Protein AF-A0A7X6XZ22-F1 (afdb_monomer_lite)

Sequence (75 aa):
MSTEIICPKCSSPYVYQDQNLYICPECAHEYSIDAEQASSSEKVYKDAHGTQLFDGDDVIVIKDLKVKGASNPIK

Foldseek 3Di:
DDPQDADPPPRHSPWDDDPQWIADPVPRDIDGPVVVVVVPVPVQDADPVRDTDDPPDDDDDPDFDDDDPDPGTDD

pLDDT: mean 74.37, std 13.09, range [42.91, 90.75]

Radius of gyration: 22.21 Å; chains: 1; bounding box: 47×58×30 Å

Structure (mmCIF, N/CA/C/O backbone):
data_AF-A0A7X6XZ22-F1
#
_entry.id   AF-A0A7X6XZ22-F1
#
loop_
_atom_site.group_PDB
_atom_site.id
_atom_site.type_symbol
_atom_site.label_atom_id
_atom_site.label_alt_id
_atom_site.label_comp_id
_atom_site.label_asym_id
_atom_site.label_entity_id
_atom_site.label_seq_id
_atom_site.pdbx_PDB_ins_code
_atom_site.Cartn_x
_atom_site.Cartn_y
_atom_site.Cartn_z
_atom_site.occupancy
_atom_site.B_iso_or_equiv
_atom_site.auth_seq_id
_atom_site.auth_comp_id
_atom_site.auth_asym_id
_atom_site.auth_atom_id
_atom_site.pdbx_PDB_model_num
ATOM 1 N N . MET A 1 1 ? -5.926 28.957 14.613 1.00 42.91 1 MET A N 1
ATOM 2 C CA . MET A 1 1 ? -6.299 27.599 15.055 1.00 42.91 1 MET A CA 1
ATOM 3 C C . MET A 1 1 ? -7.287 27.046 14.039 1.00 42.91 1 MET A C 1
ATOM 5 O O . MET A 1 1 ? -8.476 27.201 14.256 1.00 42.91 1 MET A O 1
ATOM 9 N N . SER A 1 2 ? -6.811 26.490 12.922 1.00 44.62 2 SER A N 1
ATOM 10 C CA . SER A 1 2 ? -7.673 25.828 11.931 1.00 44.62 2 SER A CA 1
ATOM 11 C C . SER A 1 2 ? -6.845 24.767 11.214 1.00 44.62 2 SER A C 1
ATOM 13 O O . SER A 1 2 ? -6.098 25.074 10.293 1.00 44.62 2 SER A O 1
ATOM 15 N N . THR A 1 3 ? -6.887 23.533 11.703 1.00 52.91 3 THR A N 1
ATOM 16 C CA . THR A 1 3 ? -6.412 22.364 10.956 1.00 52.91 3 THR A CA 1
ATOM 17 C C . THR A 1 3 ? -7.485 22.015 9.935 1.00 52.91 3 THR A C 1
ATOM 19 O O . THR A 1 3 ? -8.501 21.422 10.288 1.00 52.91 3 THR A O 1
ATOM 22 N N . GLU A 1 4 ? -7.296 22.457 8.694 1.00 63.00 4 GLU A N 1
ATOM 23 C CA . GLU A 1 4 ? -8.186 22.149 7.574 1.00 63.00 4 GLU A CA 1
ATOM 24 C C . GLU A 1 4 ? -7.917 20.722 7.093 1.00 63.00 4 GLU A C 1
ATOM 26 O O . GLU A 1 4 ? -6.911 20.441 6.443 1.00 63.00 4 GLU A O 1
ATOM 31 N N . ILE A 1 5 ? -8.811 19.805 7.456 1.00 73.56 5 ILE A N 1
ATOM 32 C CA . ILE A 1 5 ? -8.804 18.428 6.969 1.00 73.56 5 ILE A CA 1
ATOM 33 C C . ILE A 1 5 ? -9.794 18.373 5.812 1.00 73.56 5 ILE A C 1
ATOM 35 O O . ILE A 1 5 ? -10.985 18.622 5.982 1.00 73.56 5 ILE A O 1
ATOM 39 N N . ILE A 1 6 ? -9.278 18.084 4.622 1.00 82.81 6 ILE A N 1
ATOM 40 C CA . ILE A 1 6 ? -10.057 18.021 3.387 1.00 82.81 6 ILE A CA 1
ATOM 41 C C . ILE A 1 6 ? -10.468 16.568 3.152 1.00 82.81 6 ILE A C 1
ATOM 43 O O . ILE A 1 6 ? -9.652 15.655 3.290 1.00 82.81 6 ILE A O 1
ATOM 47 N N . CYS A 1 7 ? -11.727 16.337 2.777 1.00 85.38 7 CYS A N 1
ATOM 48 C CA . CYS A 1 7 ? -12.191 14.989 2.464 1.00 85.38 7 CYS A CA 1
ATOM 49 C C . CYS A 1 7 ? -11.497 14.453 1.194 1.00 85.38 7 CYS A C 1
ATOM 51 O O . CYS A 1 7 ? -11.601 15.095 0.147 1.00 85.38 7 CYS A O 1
ATOM 53 N N . PRO A 1 8 ? -10.880 13.256 1.206 1.00 81.69 8 PRO A N 1
ATOM 54 C CA . PRO A 1 8 ? -10.193 12.707 0.032 1.00 81.69 8 PRO A CA 1
ATOM 55 C C . PRO A 1 8 ? -11.140 12.310 -1.114 1.00 81.69 8 PRO A C 1
ATOM 57 O O . PRO A 1 8 ? -10.707 12.186 -2.254 1.00 81.69 8 PRO A O 1
ATOM 60 N N . LYS A 1 9 ? -12.437 12.112 -0.834 1.00 82.50 9 LYS A N 1
ATOM 61 C CA . LYS A 1 9 ? -13.425 11.654 -1.827 1.00 82.50 9 LYS A CA 1
ATOM 62 C C . LYS A 1 9 ? -14.093 12.794 -2.596 1.00 82.50 9 LYS A C 1
ATOM 64 O O . LYS A 1 9 ? -14.389 12.639 -3.776 1.00 82.50 9 LYS A O 1
ATOM 69 N N . CYS A 1 10 ? -14.374 13.910 -1.928 1.00 88.19 10 CYS A N 1
ATOM 70 C CA . CYS A 1 10 ? -15.107 15.038 -2.515 1.00 88.19 10 CYS A CA 1
ATOM 71 C C . CYS A 1 10 ? -14.375 16.382 -2.412 1.00 88.19 10 CYS A C 1
ATOM 73 O O . CYS A 1 10 ? -14.921 17.394 -2.837 1.00 88.19 10 CYS A O 1
ATOM 75 N N . SER A 1 11 ? -13.172 16.410 -1.831 1.00 84.69 11 SER A N 1
ATOM 76 C CA . SER A 1 11 ? -12.378 17.624 -1.596 1.00 84.69 11 SER A CA 1
ATOM 77 C C . SER A 1 11 ? -13.100 18.723 -0.804 1.00 84.69 11 SER A C 1
ATOM 79 O O . SER A 1 11 ? -12.721 19.890 -0.872 1.00 84.69 11 SER A O 1
ATOM 81 N N . SER A 1 12 ? -14.125 18.363 -0.027 1.00 83.31 12 SER A N 1
ATOM 82 C CA . SER A 1 12 ? -14.860 19.315 0.806 1.00 83.31 12 SER A CA 1
ATOM 83 C C . SER A 1 12 ? -14.053 19.663 2.069 1.00 83.31 12 SER A C 1
ATOM 85 O O . SER A 1 12 ? -13.502 18.749 2.696 1.00 83.31 12 SER A O 1
ATOM 87 N N . PRO A 1 13 ? -13.980 20.949 2.467 1.00 85.50 13 PRO A N 1
ATOM 88 C CA . PRO A 1 13 ? -13.255 21.396 3.661 1.00 85.50 13 PRO A CA 1
ATOM 89 C C . PRO A 1 13 ? -14.036 21.165 4.966 1.00 85.50 13 PRO A C 1
ATOM 91 O O . PRO A 1 13 ? -13.517 21.398 6.054 1.00 85.50 13 PRO A O 1
ATOM 94 N N . TYR A 1 14 ? -15.293 20.724 4.880 1.00 84.44 14 TYR A N 1
ATOM 95 C CA . TYR A 1 14 ? -16.197 20.586 6.023 1.00 84.44 14 TYR A CA 1
ATOM 96 C C . TYR A 1 14 ? -16.130 19.200 6.671 1.00 84.44 14 TYR A C 1
ATOM 98 O O . TYR A 1 14 ? -17.160 18.580 6.918 1.00 84.44 14 TYR A O 1
ATOM 106 N N . VAL A 1 15 ? -14.932 18.680 6.927 1.00 86.81 15 VAL A N 1
ATOM 107 C CA . VAL A 1 15 ? -14.766 17.399 7.628 1.00 86.81 15 VAL A CA 1
ATOM 108 C C . VAL A 1 15 ? -14.763 17.637 9.134 1.00 86.81 15 VAL A C 1
ATOM 110 O O . VAL A 1 15 ? -14.026 18.491 9.626 1.00 86.81 15 VAL A O 1
ATOM 113 N N . TYR A 1 16 ? -15.567 16.876 9.875 1.00 87.00 16 TYR A N 1
ATOM 114 C CA . TYR A 1 16 ? -15.550 16.902 11.337 1.00 87.00 16 TYR A CA 1
ATOM 115 C C . TYR A 1 16 ? -14.991 15.596 11.890 1.00 87.00 16 TYR A C 1
ATOM 117 O O . TYR A 1 16 ? -15.107 14.537 11.276 1.00 87.00 16 TYR A O 1
ATOM 125 N N . GLN A 1 17 ? -14.360 15.684 13.054 1.00 85.94 17 GLN A N 1
ATOM 126 C CA . GLN A 1 17 ? -13.819 14.530 13.755 1.00 85.94 17 GLN A CA 1
ATOM 127 C C . GLN A 1 17 ? -14.8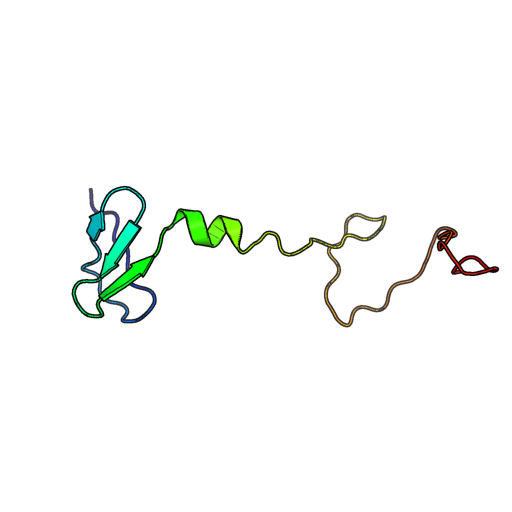39 14.032 14.783 1.00 85.94 17 GLN A C 1
ATOM 129 O O . GLN A 1 17 ? -15.246 14.800 15.655 1.00 85.94 17 GLN A O 1
ATOM 134 N N . ASP A 1 18 ? -15.215 12.758 14.706 1.00 82.88 18 ASP A N 1
ATOM 135 C CA . ASP A 1 18 ? -15.918 12.034 15.765 1.00 82.88 18 ASP A CA 1
ATOM 136 C C . ASP A 1 18 ? -14.971 10.980 16.348 1.00 82.88 18 ASP A C 1
ATOM 138 O O . ASP A 1 18 ? -14.640 9.978 15.713 1.00 82.88 18 ASP A O 1
ATOM 142 N N . GLN A 1 19 ? -14.470 11.245 17.556 1.00 84.00 19 GLN A N 1
ATOM 143 C CA . GLN A 1 19 ? -13.475 10.413 18.242 1.00 84.00 19 GLN A CA 1
ATOM 144 C C . GLN A 1 19 ? -12.202 10.173 17.399 1.00 84.00 19 GLN A C 1
ATOM 146 O O . GLN A 1 19 ? -11.362 11.064 17.288 1.00 84.00 19 GLN A O 1
ATOM 151 N N . ASN A 1 20 ? -12.046 8.980 16.817 1.00 81.88 20 ASN A N 1
ATOM 152 C CA . ASN A 1 20 ? -10.913 8.579 15.970 1.00 81.88 20 ASN A CA 1
ATOM 153 C C . ASN A 1 20 ? -11.260 8.547 14.472 1.00 81.88 20 ASN A C 1
ATOM 155 O O . ASN A 1 20 ? -10.441 8.113 13.659 1.00 81.88 20 ASN A O 1
ATOM 159 N N . LEU A 1 21 ? -12.466 8.971 14.105 1.00 84.69 21 LEU A N 1
ATOM 160 C CA . LEU A 1 21 ? -12.970 8.980 12.740 1.00 84.69 21 LEU A CA 1
ATOM 161 C C . LEU A 1 21 ? -13.169 10.417 12.267 1.00 84.69 21 LEU A C 1
ATOM 163 O O . LEU A 1 21 ? -13.530 11.306 13.031 1.00 84.69 21 LEU A O 1
ATOM 167 N N . TYR A 1 22 ? -12.947 10.626 10.983 1.00 87.38 22 TYR A N 1
ATOM 168 C CA . TYR A 1 22 ? -13.234 11.846 10.254 1.00 87.38 22 TYR A CA 1
ATOM 169 C C . TYR A 1 22 ? -14.405 11.581 9.331 1.00 87.38 22 TYR A C 1
ATOM 171 O O . TYR A 1 22 ? -14.379 10.636 8.540 1.00 87.38 22 TYR A O 1
ATOM 179 N N . ILE A 1 23 ? -15.434 12.411 9.447 1.00 87.62 23 ILE A N 1
ATOM 180 C CA . ILE A 1 23 ? -16.696 12.251 8.745 1.00 87.62 23 ILE A CA 1
ATOM 181 C C . ILE A 1 23 ? -16.932 13.472 7.874 1.00 87.62 23 ILE A C 1
ATOM 183 O O . ILE A 1 23 ? -16.874 14.621 8.322 1.00 87.62 23 ILE A O 1
ATOM 187 N N . CYS A 1 24 ? -17.206 13.209 6.601 1.00 90.75 24 CYS A N 1
ATOM 188 C CA . CYS A 1 24 ? -17.601 14.229 5.651 1.00 90.75 24 CYS A CA 1
ATOM 189 C C . CYS A 1 24 ? -19.137 14.267 5.517 1.00 90.75 24 CYS A C 1
ATOM 191 O O . CYS A 1 24 ? -19.711 13.305 5.002 1.00 90.75 24 CYS A O 1
ATOM 193 N N . PRO A 1 25 ? -19.816 15.367 5.893 1.00 87.12 25 PRO A N 1
ATOM 194 C CA . PRO A 1 25 ? -21.270 15.501 5.796 1.00 87.12 25 PRO A CA 1
ATOM 195 C C . PRO A 1 25 ? -21.772 15.622 4.349 1.00 87.12 25 PRO A C 1
ATOM 197 O O . PRO A 1 25 ? -22.948 15.394 4.091 1.00 87.12 25 PRO A O 1
ATOM 200 N N . GLU A 1 26 ? -20.897 15.953 3.396 1.00 87.19 26 GLU A N 1
ATOM 201 C CA . GLU A 1 26 ? -21.280 16.147 1.990 1.00 87.19 26 GLU A CA 1
ATOM 202 C C . GLU A 1 26 ? -21.345 14.841 1.198 1.00 87.19 26 GLU A C 1
ATOM 204 O O . GLU A 1 26 ? -22.151 14.698 0.284 1.00 87.19 26 GLU A O 1
ATOM 209 N N . CYS A 1 27 ? -20.488 13.878 1.536 1.00 89.50 27 CYS A N 1
ATOM 210 C CA . CYS A 1 27 ? -20.409 12.605 0.818 1.00 89.50 27 CYS A CA 1
ATOM 211 C C . CYS A 1 27 ? -20.585 11.373 1.712 1.00 89.50 27 CYS A C 1
ATOM 213 O O . CYS A 1 27 ? -20.446 10.253 1.214 1.00 89.50 27 CYS A O 1
ATOM 215 N N . ALA A 1 28 ? -20.868 11.578 3.005 1.00 86.31 28 ALA A N 1
ATOM 216 C CA . ALA A 1 28 ? -20.975 10.540 4.030 1.00 86.31 28 ALA A CA 1
ATOM 217 C C 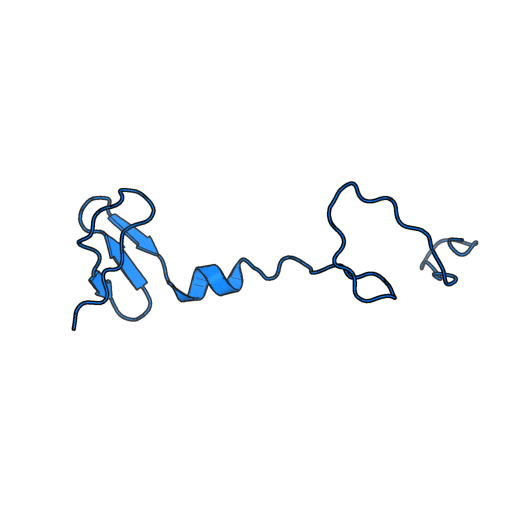. ALA A 1 28 ? -19.759 9.592 4.060 1.00 86.31 28 ALA A C 1
ATOM 219 O O . ALA A 1 28 ? -19.895 8.395 4.289 1.00 86.31 28 ALA A O 1
ATOM 220 N N . HIS A 1 29 ? -18.566 10.111 3.753 1.00 85.50 29 HIS A N 1
ATOM 221 C CA . HIS A 1 29 ? -17.331 9.333 3.800 1.00 85.50 29 HIS A CA 1
ATOM 222 C C . HIS A 1 29 ? -16.715 9.414 5.191 1.00 85.50 29 HIS A C 1
ATOM 224 O O . HIS A 1 29 ? -16.449 10.512 5.686 1.00 85.50 29 HIS A O 1
ATOM 230 N N . 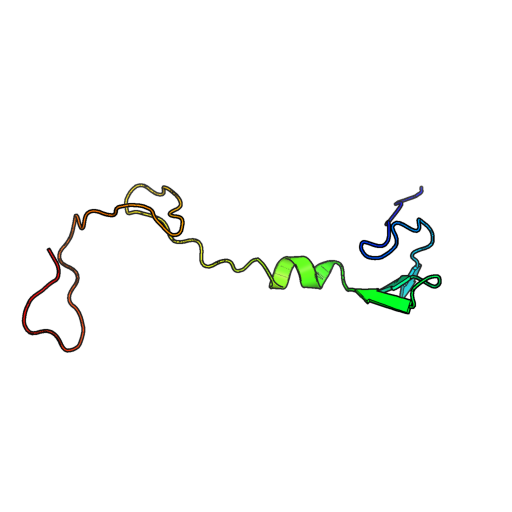GLU A 1 30 ? -16.459 8.250 5.774 1.00 88.38 30 GLU A N 1
ATOM 231 C CA . GLU A 1 30 ? -15.922 8.072 7.118 1.00 88.38 30 GLU A CA 1
ATOM 232 C C . GLU A 1 30 ? -14.541 7.419 7.010 1.00 88.38 30 GLU A C 1
ATOM 234 O O . GLU A 1 30 ? -14.395 6.370 6.380 1.00 88.38 30 GLU A O 1
ATOM 239 N N . TYR A 1 31 ? -13.509 8.043 7.575 1.00 83.06 31 TYR A N 1
ATOM 240 C CA . TYR A 1 31 ? -12.131 7.553 7.492 1.00 83.06 31 TYR A CA 1
ATOM 241 C C . TYR A 1 31 ? -11.347 7.909 8.751 1.00 83.06 31 TYR A C 1
ATOM 243 O O . TYR A 1 31 ? -11.562 8.952 9.351 1.00 83.06 31 TYR A O 1
ATOM 251 N N . SER A 1 32 ? -10.430 7.048 9.181 1.00 83.19 32 SER A N 1
ATOM 252 C CA . SER A 1 32 ? -9.551 7.339 10.317 1.00 83.19 32 SER A CA 1
ATOM 253 C C . SER A 1 32 ? -8.189 7.796 9.802 1.00 83.19 32 SER A C 1
ATOM 255 O O . SER A 1 32 ? -7.640 7.144 8.917 1.00 83.19 32 SER A O 1
ATOM 257 N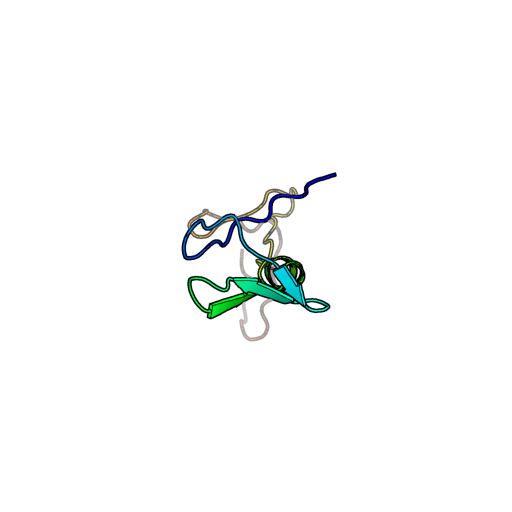 N . ILE A 1 33 ? -7.620 8.870 10.362 1.00 70.81 33 ILE A N 1
ATOM 258 C CA . ILE A 1 33 ? -6.239 9.291 10.035 1.00 70.81 33 ILE A CA 1
ATOM 259 C C . ILE A 1 33 ? -5.227 8.203 10.426 1.00 70.81 33 ILE A C 1
ATOM 261 O O . ILE A 1 33 ? -4.208 8.040 9.765 1.00 70.81 33 ILE A O 1
ATOM 265 N N . ASP A 1 34 ? -5.535 7.403 11.449 1.00 64.44 34 ASP A N 1
ATOM 266 C CA . ASP A 1 34 ? -4.672 6.309 11.907 1.00 64.44 34 ASP A CA 1
ATOM 267 C C . ASP A 1 34 ? -4.676 5.110 10.935 1.00 64.44 34 ASP A C 1
ATOM 269 O O . ASP A 1 34 ? -3.702 4.366 10.825 1.00 64.44 34 ASP A O 1
ATOM 273 N N . ALA A 1 35 ? -5.758 4.934 10.164 1.00 55.88 35 ALA A N 1
ATOM 274 C CA . ALA A 1 35 ? -5.901 3.799 9.252 1.00 55.88 35 ALA A CA 1
ATOM 275 C C . ALA A 1 35 ? -4.984 3.893 8.018 1.00 55.88 35 ALA A C 1
ATOM 277 O O . ALA A 1 35 ? -4.572 2.855 7.497 1.00 55.88 35 ALA A O 1
ATOM 278 N N . GLU A 1 36 ? -4.590 5.097 7.583 1.00 52.75 36 GLU A N 1
ATOM 279 C CA . GLU A 1 36 ? -3.588 5.249 6.512 1.00 52.75 36 GLU A CA 1
ATOM 280 C C . GLU A 1 36 ? -2.188 4.795 6.953 1.00 52.75 36 GLU A C 1
ATOM 282 O O . GLU A 1 36 ? -1.401 4.341 6.123 1.00 52.75 36 GLU A O 1
ATOM 287 N N . GLN A 1 37 ? -1.886 4.804 8.256 1.00 49.09 37 GLN A N 1
ATOM 288 C CA . GLN A 1 37 ? -0.612 4.289 8.766 1.00 49.09 37 GLN A CA 1
ATOM 289 C C . GLN A 1 37 ? -0.586 2.755 8.864 1.00 49.09 37 GLN A C 1
ATOM 291 O O . GLN A 1 37 ? 0.482 2.148 8.762 1.00 49.09 37 GLN A O 1
ATOM 296 N N . ALA A 1 38 ? -1.749 2.107 8.981 1.00 46.62 38 ALA A N 1
ATOM 297 C CA . ALA A 1 38 ? -1.856 0.648 9.004 1.00 46.62 38 ALA A CA 1
ATOM 298 C C . ALA A 1 38 ? -1.762 0.007 7.603 1.00 46.62 38 ALA A C 1
ATOM 300 O O . ALA A 1 38 ? -1.374 -1.157 7.489 1.00 46.62 38 ALA A O 1
ATOM 301 N N . SER A 1 39 ? -2.053 0.761 6.535 1.00 44.78 39 SER A N 1
ATOM 302 C CA . SER A 1 39 ? -1.966 0.278 5.146 1.00 44.78 39 SER A CA 1
ATOM 303 C C . SER A 1 39 ? -0.596 0.468 4.480 1.00 44.78 39 SER A C 1
ATOM 305 O O . SER A 1 39 ? -0.430 0.043 3.341 1.00 44.78 39 SER A O 1
ATOM 307 N N . SER A 1 40 ? 0.400 1.025 5.181 1.00 46.91 40 SER A N 1
ATOM 308 C CA . SER A 1 40 ? 1.787 1.133 4.695 1.00 46.91 40 SER A CA 1
ATOM 309 C C . SER A 1 40 ? 2.775 0.304 5.528 1.00 46.91 40 SER A C 1
ATOM 311 O O . SER A 1 40 ? 3.946 0.636 5.678 1.00 46.91 40 SER A O 1
ATOM 313 N N . SER A 1 41 ? 2.348 -0.868 6.006 1.00 49.66 41 SER A N 1
ATOM 314 C CA . SER A 1 41 ? 3.277 -2.009 6.036 1.00 49.66 41 SER A CA 1
ATOM 315 C C . SER A 1 41 ? 3.404 -2.588 4.625 1.00 49.66 41 SER A C 1
ATOM 317 O O . SER A 1 41 ? 3.200 -3.783 4.403 1.00 49.66 41 SER A O 1
ATOM 319 N N . GLU A 1 42 ? 3.740 -1.741 3.646 1.00 59.16 42 GLU A N 1
ATOM 320 C CA . GLU A 1 42 ? 4.380 -2.247 2.442 1.00 59.16 42 GLU A CA 1
ATOM 321 C C . GLU A 1 42 ? 5.611 -2.996 2.935 1.00 59.16 42 GLU A C 1
ATOM 323 O O . GLU A 1 42 ? 6.428 -2.455 3.682 1.00 59.16 42 GLU A O 1
ATOM 328 N N . LYS A 1 43 ? 5.688 -4.292 2.630 1.00 61.81 43 LYS A N 1
ATOM 329 C CA . LYS A 1 43 ? 6.850 -5.095 2.992 1.00 61.81 43 LYS A CA 1
ATOM 330 C C . LYS A 1 43 ? 8.050 -4.438 2.330 1.00 61.81 43 LYS A C 1
ATOM 332 O O . LYS A 1 43 ? 8.247 -4.571 1.130 1.00 61.81 43 LYS A O 1
ATOM 337 N N . VAL A 1 44 ? 8.819 -3.688 3.112 1.00 73.19 44 VAL A N 1
ATOM 338 C CA . VAL A 1 44 ? 10.007 -3.015 2.608 1.00 73.19 44 VAL A CA 1
ATOM 339 C C . VAL A 1 44 ? 11.065 -4.088 2.403 1.00 73.19 44 VAL A C 1
ATOM 341 O O . VAL A 1 44 ? 11.750 -4.492 3.345 1.00 73.19 44 VAL A O 1
ATOM 344 N N . TYR A 1 45 ? 11.171 -4.581 1.175 1.00 77.69 45 TYR A N 1
ATOM 345 C CA . TYR A 1 45 ? 12.238 -5.485 0.778 1.00 77.69 45 TYR A CA 1
ATOM 346 C C . TYR A 1 45 ? 13.506 -4.659 0.602 1.00 77.69 45 TYR A C 1
ATOM 348 O O . TYR A 1 45 ? 13.520 -3.680 -0.140 1.00 77.69 45 TYR A O 1
ATOM 356 N N . LYS A 1 46 ? 14.558 -5.013 1.337 1.00 82.38 46 LYS A N 1
ATOM 357 C CA . LYS A 1 46 ? 15.863 -4.364 1.227 1.00 82.38 46 LYS A CA 1
ATOM 358 C C . LYS A 1 46 ? 16.899 -5.381 0.799 1.00 82.38 46 LYS A C 1
ATOM 360 O O . LYS A 1 46 ? 16.868 -6.518 1.270 1.00 82.38 46 LYS A O 1
ATOM 365 N N . ASP A 1 47 ? 17.823 -4.948 -0.042 1.00 82.19 47 ASP A N 1
ATOM 366 C CA . ASP A 1 47 ? 19.013 -5.724 -0.364 1.00 82.19 47 ASP A CA 1
ATOM 367 C C . ASP A 1 47 ? 20.003 -5.761 0.824 1.00 82.19 47 ASP A C 1
ATOM 369 O O . ASP A 1 47 ? 19.882 -4.998 1.792 1.00 82.19 47 ASP A O 1
ATOM 373 N N . ALA A 1 48 ? 21.018 -6.625 0.746 1.00 78.88 48 ALA A N 1
ATOM 374 C CA . ALA A 1 48 ? 22.140 -6.688 1.678 1.00 78.88 48 ALA A CA 1
ATOM 375 C C . ALA A 1 48 ? 22.859 -5.340 1.893 1.00 78.88 48 ALA A C 1
ATOM 377 O O . ALA A 1 48 ? 23.433 -5.130 2.965 1.00 78.88 48 ALA A O 1
ATOM 378 N N . HIS A 1 49 ? 22.806 -4.425 0.920 1.00 80.25 49 HIS A N 1
ATOM 379 C CA . HIS A 1 49 ? 23.356 -3.067 1.032 1.00 80.25 49 HIS A CA 1
ATOM 380 C C . HIS A 1 49 ? 22.378 -2.022 1.602 1.00 80.25 49 HIS A C 1
ATOM 382 O O . HIS A 1 49 ? 22.749 -0.861 1.769 1.00 80.25 49 HIS A O 1
ATOM 388 N N . GLY A 1 50 ? 21.144 -2.412 1.936 1.00 80.88 50 GLY A N 1
ATOM 389 C CA . GLY A 1 50 ? 20.130 -1.521 2.510 1.00 80.88 50 GLY A CA 1
ATOM 390 C C . GLY A 1 50 ? 19.303 -0.735 1.487 1.00 80.88 50 GLY A C 1
ATOM 391 O O . GLY A 1 50 ? 18.455 0.063 1.891 1.00 80.88 50 GLY A O 1
ATOM 392 N N . THR A 1 51 ? 19.506 -0.976 0.192 1.00 82.25 51 THR A N 1
ATOM 393 C CA . THR A 1 51 ? 18.699 -0.414 -0.902 1.00 82.25 51 THR A CA 1
ATOM 394 C C . THR A 1 51 ? 17.295 -1.011 -0.892 1.00 82.25 51 THR A C 1
ATOM 396 O O . THR A 1 51 ? 17.160 -2.227 -0.781 1.00 82.25 51 THR A O 1
ATOM 399 N N . GLN A 1 52 ? 16.255 -0.178 -1.003 1.00 84.00 52 GLN A N 1
ATOM 400 C CA . GLN A 1 52 ? 14.870 -0.643 -1.143 1.00 84.00 52 GLN A CA 1
ATOM 401 C C . GLN A 1 52 ? 14.643 -1.214 -2.544 1.00 84.00 52 GLN A C 1
ATOM 403 O O . GLN A 1 52 ? 14.941 -0.545 -3.530 1.00 84.00 52 GLN A O 1
ATOM 408 N N . LEU A 1 53 ? 14.114 -2.432 -2.606 1.00 80.62 53 LEU A N 1
ATOM 409 C CA . LEU A 1 53 ? 13.793 -3.136 -3.841 1.00 80.62 53 LEU A CA 1
ATOM 410 C C . LEU A 1 53 ? 12.316 -2.951 -4.182 1.00 80.62 53 LEU A C 1
ATOM 412 O O . LEU A 1 53 ? 11.454 -2.984 -3.298 1.00 80.62 53 LEU A O 1
ATOM 416 N N . PHE A 1 54 ? 12.045 -2.795 -5.473 1.00 79.75 54 PHE A N 1
ATOM 417 C CA . PHE A 1 54 ? 10.705 -2.673 -6.036 1.00 79.75 54 PHE A CA 1
ATOM 418 C C . PHE A 1 54 ? 10.438 -3.826 -7.009 1.00 79.75 54 PHE A C 1
ATOM 420 O O . PHE A 1 54 ? 11.357 -4.514 -7.451 1.00 79.75 54 PHE A O 1
ATOM 427 N N . ASP A 1 55 ? 9.166 -4.057 -7.324 1.00 76.62 55 ASP A N 1
ATOM 428 C CA . ASP A 1 55 ? 8.770 -5.106 -8.263 1.00 76.62 55 ASP A CA 1
ATOM 429 C C . ASP A 1 55 ? 9.309 -4.789 -9.673 1.00 76.62 55 ASP A C 1
ATOM 431 O O . ASP A 1 55 ? 9.125 -3.679 -10.175 1.00 76.62 55 ASP A O 1
ATOM 435 N N . GLY A 1 56 ? 10.007 -5.749 -10.288 1.00 82.12 56 GLY A N 1
ATOM 436 C CA . GLY A 1 56 ? 10.674 -5.584 -11.588 1.00 82.12 56 GLY A CA 1
ATOM 437 C C . GLY A 1 56 ? 12.177 -5.282 -11.534 1.00 82.12 56 GLY A C 1
ATOM 438 O O . GLY A 1 56 ? 12.784 -5.130 -12.593 1.00 82.12 56 GLY A O 1
ATOM 439 N N . ASP A 1 57 ? 12.777 -5.218 -10.343 1.00 78.75 57 ASP A N 1
ATOM 440 C CA . ASP A 1 57 ? 14.227 -5.059 -10.176 1.00 78.75 57 ASP A CA 1
ATOM 441 C C . ASP A 1 57 ? 14.968 -6.404 -10.326 1.00 78.75 57 ASP A C 1
ATOM 443 O O . ASP A 1 57 ? 14.489 -7.450 -9.875 1.00 78.75 57 ASP A O 1
ATOM 447 N N . ASP A 1 58 ? 16.142 -6.384 -10.961 1.00 80.81 58 ASP A N 1
ATOM 448 C CA . ASP A 1 58 ? 16.973 -7.575 -11.167 1.00 80.81 58 ASP A CA 1
ATOM 449 C C . ASP A 1 58 ? 17.904 -7.763 -9.957 1.00 80.81 58 ASP A C 1
ATOM 451 O O . ASP A 1 58 ? 18.735 -6.904 -9.655 1.00 80.81 58 ASP A O 1
ATOM 455 N N . VAL A 1 59 ? 17.751 -8.874 -9.230 1.00 81.31 59 VAL A N 1
ATOM 456 C CA . VAL A 1 59 ? 18.489 -9.136 -7.984 1.00 81.31 59 VAL A CA 1
ATOM 457 C C . VAL A 1 59 ? 19.522 -10.240 -8.165 1.00 81.31 59 VAL A C 1
ATOM 459 O O . VAL A 1 59 ? 19.253 -11.282 -8.761 1.00 81.31 59 VAL A O 1
ATOM 462 N N . ILE A 1 60 ? 20.708 -10.041 -7.588 1.00 79.69 60 ILE A N 1
ATOM 463 C CA . ILE A 1 60 ? 21.799 -11.020 -7.609 1.00 79.69 60 ILE A CA 1
ATOM 464 C C . ILE A 1 60 ? 22.000 -11.566 -6.199 1.00 79.69 60 ILE A C 1
ATOM 466 O O . ILE A 1 60 ? 22.138 -10.821 -5.228 1.00 79.69 60 ILE A O 1
ATOM 470 N N . VAL A 1 61 ? 22.045 -12.889 -6.078 1.00 80.56 61 VAL A N 1
ATOM 471 C CA . VAL A 1 61 ? 22.235 -13.559 -4.795 1.00 80.56 61 VAL A CA 1
ATOM 472 C C 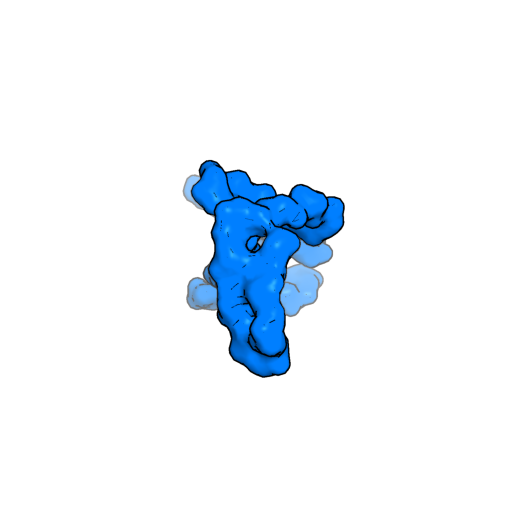. VAL A 1 61 ? 23.722 -13.558 -4.428 1.00 80.56 61 VAL A C 1
ATOM 474 O O . VAL A 1 61 ? 24.550 -14.170 -5.089 1.00 80.56 61 VAL A O 1
ATOM 477 N N . ILE A 1 62 ? 24.080 -12.872 -3.339 1.00 81.44 62 ILE A N 1
ATOM 478 C CA . ILE A 1 62 ? 25.474 -12.806 -2.851 1.00 81.44 62 ILE A CA 1
ATOM 479 C C . ILE A 1 62 ? 25.821 -13.882 -1.807 1.00 81.44 62 ILE A C 1
ATOM 481 O O . ILE A 1 62 ? 26.976 -14.002 -1.396 1.00 81.44 62 ILE A O 1
ATOM 485 N N . LYS A 1 63 ? 24.822 -14.620 -1.306 1.00 75.44 63 LYS A N 1
ATOM 486 C CA . LYS A 1 63 ? 24.960 -15.642 -0.254 1.00 75.44 63 LYS A CA 1
ATOM 487 C C . LYS A 1 63 ? 24.034 -16.814 -0.537 1.00 75.44 63 LYS A C 1
ATOM 489 O O . LYS A 1 63 ? 22.872 -16.597 -0.863 1.00 75.44 63 LYS A O 1
ATOM 494 N N . ASP A 1 64 ? 24.512 -18.032 -0.301 1.00 74.44 64 ASP A N 1
ATOM 495 C CA . ASP A 1 64 ? 23.712 -19.243 -0.475 1.00 74.44 64 ASP A CA 1
ATOM 496 C C . ASP A 1 64 ? 22.440 -19.215 0.389 1.00 74.44 64 ASP A C 1
ATOM 498 O O . ASP A 1 64 ? 22.477 -19.282 1.624 1.00 74.44 64 ASP A O 1
ATOM 502 N N . LEU A 1 65 ? 21.288 -19.158 -0.278 1.00 73.69 65 LEU A N 1
ATOM 503 C CA . LEU A 1 65 ? 19.976 -19.245 0.356 1.00 73.69 65 LEU A CA 1
ATOM 504 C C . LEU A 1 65 ? 19.537 -20.712 0.388 1.00 73.69 65 LEU A C 1
ATOM 506 O O . LEU A 1 65 ? 19.204 -21.316 -0.635 1.00 73.69 65 LEU A O 1
ATOM 510 N N . LYS A 1 66 ? 19.530 -21.304 1.588 1.00 66.94 66 LYS A N 1
ATOM 511 C CA . LYS A 1 66 ? 19.034 -22.669 1.801 1.00 66.94 66 LYS A CA 1
ATOM 512 C C . LYS A 1 66 ? 17.506 -22.673 1.801 1.00 66.94 66 LYS A C 1
ATOM 514 O O . LYS A 1 66 ? 16.876 -22.296 2.787 1.00 66.94 66 LYS A O 1
ATOM 519 N N . VAL A 1 67 ? 16.908 -23.141 0.710 1.00 74.12 67 VAL A N 1
ATOM 520 C CA . VAL A 1 67 ? 15.450 -23.257 0.580 1.00 74.12 67 VAL A CA 1
ATOM 521 C C . VAL A 1 67 ? 14.965 -24.566 1.197 1.00 74.12 67 VAL A C 1
ATOM 523 O O . VAL A 1 67 ? 15.526 -25.639 0.966 1.00 74.12 67 VAL A O 1
ATOM 526 N N . LYS A 1 68 ? 13.891 -24.504 1.986 1.00 57.09 68 LYS A N 1
ATOM 527 C CA . LYS A 1 68 ? 13.261 -25.698 2.556 1.00 57.09 68 LYS A CA 1
ATOM 528 C C . LYS A 1 68 ? 12.510 -26.447 1.444 1.00 57.09 68 LYS A C 1
ATOM 530 O O . LYS A 1 68 ? 11.467 -25.985 1.004 1.00 57.09 68 LYS A O 1
ATOM 535 N N . GLY A 1 69 ? 13.048 -27.586 1.000 1.00 67.50 69 GLY A N 1
ATOM 536 C CA . GLY A 1 69 ? 12.431 -28.458 -0.016 1.00 67.50 69 GLY A CA 1
ATOM 537 C C . GLY A 1 69 ? 13.191 -28.579 -1.343 1.00 67.50 69 GLY A C 1
ATOM 538 O O . GLY A 1 69 ? 12.815 -29.410 -2.161 1.00 67.50 6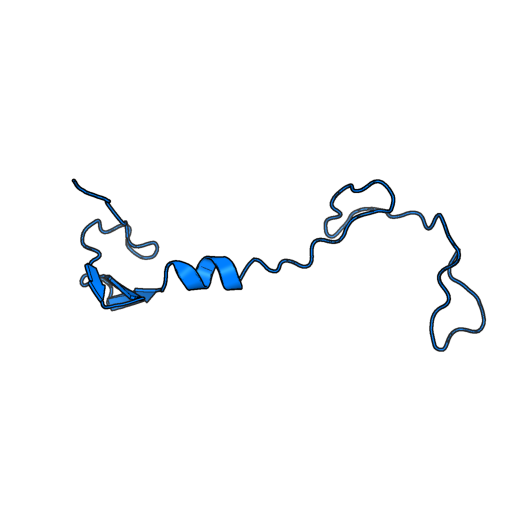9 GLY A O 1
ATOM 539 N N . ALA A 1 70 ? 14.271 -27.818 -1.546 1.00 60.69 70 ALA A N 1
ATOM 540 C CA . ALA A 1 70 ? 15.148 -27.958 -2.709 1.00 60.69 70 ALA A CA 1
ATOM 541 C C . ALA A 1 70 ? 16.477 -28.621 -2.309 1.00 60.69 70 ALA A C 1
ATOM 543 O O . ALA A 1 70 ? 17.060 -28.284 -1.279 1.00 60.69 70 ALA A O 1
ATOM 544 N N . SER A 1 71 ? 16.966 -29.561 -3.125 1.00 63.41 71 SER A N 1
ATOM 545 C CA . SER A 1 71 ? 18.249 -30.242 -2.883 1.00 63.41 71 SER A CA 1
ATOM 546 C C . SER A 1 71 ? 19.472 -29.365 -3.166 1.00 63.41 71 SER A C 1
ATOM 548 O O . SER A 1 71 ? 20.552 -29.680 -2.676 1.00 63.41 71 SER A O 1
ATOM 550 N N . ASN A 1 72 ? 19.310 -28.260 -3.902 1.00 62.75 72 ASN A N 1
ATOM 551 C CA . ASN A 1 72 ? 20.383 -27.321 -4.218 1.00 62.75 72 ASN A CA 1
ATOM 552 C C . ASN A 1 72 ? 20.072 -25.918 -3.664 1.00 62.75 72 ASN A C 1
ATOM 554 O O . ASN A 1 72 ? 18.921 -25.482 -3.755 1.00 62.75 72 ASN A O 1
ATOM 558 N N . PRO A 1 73 ? 21.070 -25.206 -3.106 1.00 65.38 73 PRO A N 1
ATOM 559 C CA . PRO A 1 73 ? 20.923 -23.800 -2.737 1.00 65.38 73 PRO A CA 1
ATOM 560 C C . PRO A 1 73 ? 20.764 -22.927 -3.989 1.00 65.38 73 PRO A C 1
ATOM 562 O O . PRO A 1 73 ? 21.287 -23.266 -5.055 1.00 65.38 73 PRO A O 1
ATOM 565 N N . ILE A 1 74 ? 20.050 -21.808 -3.848 1.00 67.06 74 ILE A N 1
ATOM 566 C CA . ILE A 1 74 ? 19.992 -20.770 -4.886 1.00 67.06 74 ILE A CA 1
ATOM 567 C C . ILE A 1 74 ? 21.338 -20.039 -4.874 1.00 67.06 74 ILE A C 1
ATOM 569 O O . ILE A 1 74 ? 21.799 -19.637 -3.801 1.00 67.06 74 ILE A O 1
ATOM 573 N N . LYS A 1 75 ? 21.948 -19.923 -6.054 1.00 59.19 75 LYS A N 1
ATOM 574 C CA . LYS A 1 75 ? 23.203 -19.214 -6.313 1.00 59.19 75 LYS A CA 1
ATOM 575 C C . LYS A 1 75 ? 22.942 -18.002 -7.184 1.00 59.19 75 LYS A C 1
ATOM 577 O O . LYS A 1 75 ? 22.033 -18.113 -8.035 1.00 59.19 75 LYS A O 1
#

Secondary structure (DSSP, 8-state):
----PPPTTT--S--EEETTEEEETTTTEEE-TTHHHHTT-----B-TTSPBP-TT------S-B--TT-SS-B-